Protein AF-A0A3B0SJG3-F1 (afdb_monomer)

Radius of gyration: 13.06 Å; Cα contacts (8 Å, |Δi|>4): 88; chains: 1; bounding box: 34×19×35 Å

Mean predicted aligned error: 3.16 Å

Solvent-accessible surface area (backbone atoms only — not comparable to full-atom values): 3115 Å² tota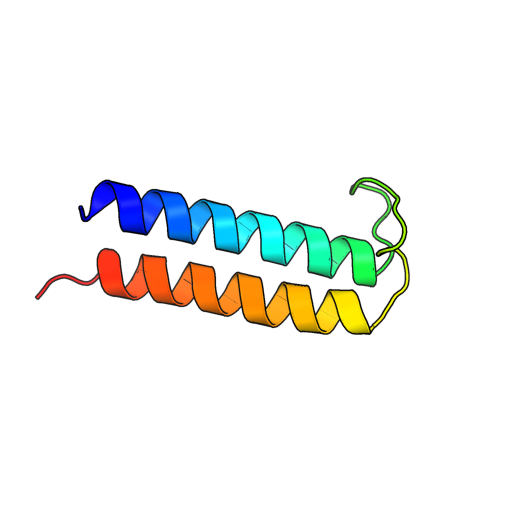l; per-residue (Å²): 111,60,66,59,44,34,53,52,12,50,51,35,24,54,51,10,48,53,34,25,40,18,10,71,51,43,90,91,49,80,85,56,96,43,45,66,27,70,68,29,30,53,53,8,50,54,36,19,52,51,9,48,49,40,26,51,57,55,67,57,65,133

Sequence (62 aa):
MRALKIAGGAILTMMGIVWTLQGFGASYVPTSFMTNAIEWILIGLITAAAGVTLVARSARKP

Organism: NCBI:txid652676

Foldseek 3Di:
DLVVLLVVLVVLLVQLVLQLCQCDQPPPHDHDPSHVHVVSNVSSVVSNVSSVVSNVVSVDDD

Secondary structure (DSSP, 8-state):
-HHHHHHHHHHHHHHHHHHHHHHTT-TTS--STTTT-HHHHHHHHHHHHHHHHHHHHHH---

pLDDT: mean 94.61, std 7.4, range [55.31, 98.56]

Structure (mmCIF, N/CA/C/O backbone):
data_AF-A0A3B0SJG3-F1
#
_entry.id   AF-A0A3B0SJG3-F1
#
loop_
_atom_site.group_PDB
_atom_site.id
_atom_site.type_symbol
_atom_site.label_atom_id
_atom_site.label_alt_id
_atom_site.label_comp_id
_atom_site.label_asym_id
_atom_site.label_entity_id
_atom_site.label_seq_id
_atom_site.pdbx_PDB_ins_code
_atom_site.Cartn_x
_atom_site.Cartn_y
_atom_site.Cartn_z
_atom_site.occupancy
_atom_site.B_iso_or_equiv
_atom_site.auth_seq_id
_atom_site.auth_comp_id
_atom_site.auth_asym_id
_atom_site.auth_atom_id
_atom_site.pdbx_PDB_model_num
ATOM 1 N N . MET A 1 1 ? -4.397 1.850 22.540 1.00 81.94 1 MET A N 1
ATOM 2 C CA . MET A 1 1 ? -4.318 0.643 21.676 1.00 81.94 1 MET A CA 1
ATOM 3 C C . MET A 1 1 ? -5.097 0.773 20.362 1.00 81.94 1 MET A C 1
ATOM 5 O O . MET A 1 1 ? -4.485 0.606 19.318 1.00 81.94 1 MET A O 1
ATOM 9 N N . ARG A 1 2 ? -6.411 1.072 20.358 1.00 87.50 2 ARG A N 1
ATOM 10 C CA . ARG A 1 2 ? -7.213 1.151 19.110 1.00 87.50 2 ARG A CA 1
ATOM 11 C C . ARG A 1 2 ? -6.703 2.204 18.118 1.00 87.50 2 ARG A C 1
ATOM 13 O O . ARG A 1 2 ? -6.4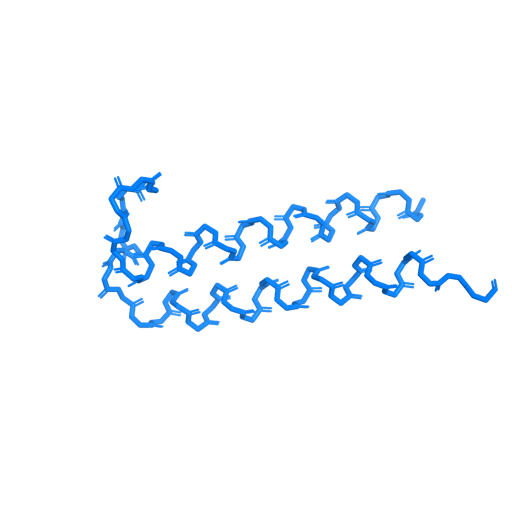58 1.865 16.970 1.00 87.50 2 ARG A O 1
ATOM 20 N N . ALA A 1 3 ? -6.498 3.440 18.577 1.00 90.69 3 ALA A N 1
ATOM 21 C CA . ALA A 1 3 ? -5.986 4.526 17.735 1.00 90.69 3 ALA A CA 1
ATOM 22 C C . ALA A 1 3 ? -4.625 4.181 17.108 1.00 90.69 3 ALA A C 1
ATOM 24 O O . ALA A 1 3 ? -4.435 4.388 15.918 1.00 90.69 3 ALA A O 1
ATOM 25 N N . LEU A 1 4 ? -3.728 3.554 17.877 1.00 93.38 4 LEU A N 1
ATOM 26 C CA . LEU A 1 4 ? -2.429 3.096 17.382 1.00 93.38 4 LEU A CA 1
ATOM 27 C C . LEU A 1 4 ? -2.563 2.033 16.279 1.00 93.38 4 LEU A C 1
ATOM 29 O O . LEU A 1 4 ? -1.870 2.117 15.273 1.00 93.38 4 LEU A O 1
ATOM 33 N N . LYS A 1 5 ? -3.477 1.063 16.428 1.00 92.69 5 LYS A N 1
ATOM 34 C CA . LYS A 1 5 ? -3.736 0.051 15.387 1.00 92.69 5 LYS A CA 1
ATOM 35 C C . LYS A 1 5 ? -4.318 0.667 14.116 1.00 92.69 5 LYS A C 1
ATOM 37 O O . LYS A 1 5 ? -3.941 0.264 13.022 1.00 92.69 5 LYS A O 1
ATOM 42 N N . ILE A 1 6 ? -5.212 1.646 14.259 1.00 94.38 6 ILE A N 1
ATOM 43 C CA . ILE A 1 6 ? -5.783 2.376 13.122 1.00 94.38 6 ILE A CA 1
ATOM 44 C C . ILE A 1 6 ? -4.692 3.185 12.414 1.00 94.38 6 ILE A C 1
ATOM 46 O O . ILE A 1 6 ? -4.548 3.060 11.204 1.00 94.38 6 ILE A O 1
ATOM 50 N N . ALA A 1 7 ? -3.888 3.951 13.158 1.00 96.38 7 ALA A N 1
ATOM 51 C CA . ALA A 1 7 ? -2.790 4.734 12.598 1.00 96.38 7 ALA A CA 1
ATOM 52 C C . ALA A 1 7 ? -1.755 3.837 11.899 1.00 96.38 7 ALA A C 1
ATOM 54 O O . ALA A 1 7 ? -1.415 4.074 10.745 1.00 96.38 7 ALA A O 1
ATOM 55 N N . GLY A 1 8 ? -1.318 2.759 12.556 1.00 97.06 8 GLY A N 1
ATOM 56 C CA . GLY A 1 8 ? -0.392 1.790 11.968 1.00 97.06 8 GLY A CA 1
ATOM 57 C C . GLY A 1 8 ? -0.955 1.116 10.714 1.00 97.06 8 GLY A C 1
ATOM 58 O O . GLY A 1 8 ? -0.252 0.992 9.716 1.00 97.06 8 GLY A O 1
ATOM 59 N N . GLY A 1 9 ? -2.237 0.739 10.721 1.00 96.94 9 GLY A N 1
ATOM 60 C CA . GLY A 1 9 ? -2.903 0.167 9.550 1.00 96.94 9 GLY A CA 1
ATOM 61 C C . GLY A 1 9 ? -3.044 1.160 8.392 1.00 96.94 9 GLY A C 1
ATOM 62 O O . GLY A 1 9 ? -2.843 0.783 7.239 1.00 96.94 9 GLY A O 1
ATOM 63 N N . ALA A 1 10 ? -3.324 2.432 8.681 1.00 97.69 10 ALA A N 1
ATOM 64 C CA . ALA A 1 10 ? -3.367 3.486 7.672 1.00 97.69 10 ALA A CA 1
ATOM 65 C C . ALA A 1 10 ? -1.985 3.705 7.039 1.00 97.69 10 ALA A C 1
ATOM 67 O O . ALA A 1 10 ? -1.877 3.732 5.816 1.00 97.69 10 ALA A O 1
ATOM 68 N N . ILE A 1 11 ? -0.923 3.765 7.851 1.00 98.19 11 ILE A N 1
ATOM 69 C CA . ILE A 1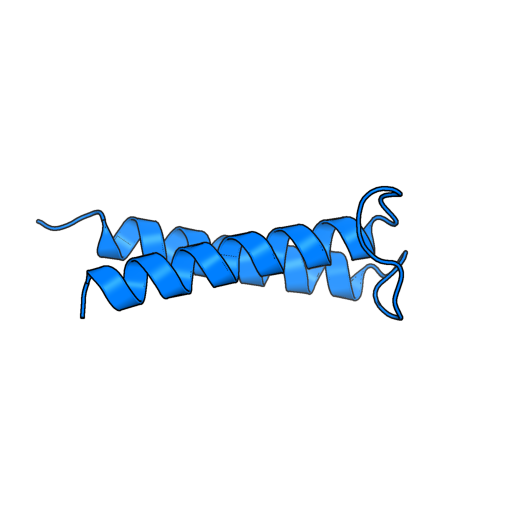 11 ? 0.457 3.886 7.358 1.00 98.19 11 ILE A CA 1
ATOM 70 C C . ILE A 1 11 ? 0.820 2.683 6.478 1.00 98.19 11 ILE A C 1
ATOM 72 O O . ILE A 1 11 ? 1.283 2.876 5.358 1.00 98.19 11 ILE A O 1
ATOM 76 N N . LEU A 1 12 ? 0.558 1.453 6.934 1.00 98.12 12 LEU A N 1
ATOM 77 C CA . LEU A 1 12 ? 0.794 0.237 6.142 1.00 98.12 12 LEU A CA 1
ATOM 78 C C . LEU A 1 12 ? 0.055 0.270 4.801 1.00 98.12 12 LEU A C 1
ATOM 80 O O . LEU A 1 12 ? 0.627 -0.081 3.773 1.00 98.12 12 LEU A O 1
ATOM 84 N N . THR A 1 13 ? -1.196 0.735 4.810 1.00 98.50 13 THR A N 1
ATOM 85 C CA . THR A 1 13 ? -2.003 0.870 3.593 1.00 98.50 13 THR A CA 1
ATOM 86 C C . THR A 1 13 ? -1.344 1.826 2.604 1.00 98.50 13 THR A C 1
ATOM 88 O O . THR A 1 13 ? -1.134 1.469 1.448 1.00 98.50 13 THR A O 1
ATOM 91 N N . MET A 1 14 ? -0.959 3.015 3.072 1.00 98.12 14 MET A N 1
ATOM 92 C CA . MET A 1 14 ? -0.314 4.033 2.241 1.00 98.12 14 MET A CA 1
ATOM 93 C C . MET A 1 14 ? 1.035 3.555 1.695 1.00 98.12 14 MET A C 1
ATOM 95 O O . MET A 1 14 ? 1.309 3.728 0.511 1.00 98.12 14 MET A O 1
ATOM 99 N N . MET A 1 15 ? 1.853 2.901 2.523 1.00 98.00 15 MET A N 1
ATOM 100 C CA . MET A 1 15 ? 3.143 2.352 2.095 1.00 98.00 15 MET A CA 1
ATOM 101 C C . MET A 1 15 ? 2.974 1.252 1.044 1.00 98.00 15 MET A C 1
ATOM 103 O O . MET A 1 15 ? 3.665 1.266 0.029 1.00 98.00 15 MET A O 1
ATOM 107 N N . GLY A 1 16 ? 2.015 0.341 1.238 1.00 98.19 16 GLY A N 1
ATOM 108 C CA . GLY A 1 16 ? 1.709 -0.702 0.260 1.00 98.19 16 GLY A CA 1
ATOM 109 C C . GLY A 1 16 ? 1.247 -0.134 -1.086 1.00 98.19 16 GLY A C 1
ATOM 110 O O . GLY A 1 16 ? 1.684 -0.603 -2.137 1.00 98.19 16 GLY A O 1
ATOM 111 N N . ILE A 1 17 ? 0.433 0.927 -1.069 1.00 98.25 17 ILE A N 1
ATOM 112 C CA . ILE A 1 17 ? 0.034 1.654 -2.285 1.00 98.25 17 ILE A CA 1
ATOM 113 C C . ILE A 1 17 ? 1.264 2.253 -2.975 1.00 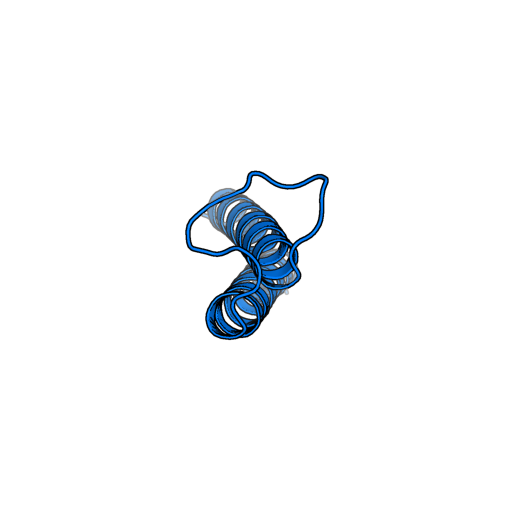98.25 17 ILE A C 1
ATOM 115 O O . ILE A 1 17 ? 1.454 2.038 -4.169 1.00 98.25 17 ILE A O 1
ATOM 119 N N . VAL A 1 18 ? 2.129 2.951 -2.234 1.00 98.00 18 VAL A N 1
ATOM 120 C CA . VAL A 1 18 ? 3.347 3.566 -2.784 1.00 98.00 18 VAL A CA 1
ATOM 121 C C . VAL A 1 18 ? 4.264 2.526 -3.433 1.00 98.00 18 VAL A C 1
ATOM 123 O O . VAL A 1 18 ? 4.765 2.761 -4.529 1.00 98.00 18 VAL A O 1
ATOM 126 N N . TRP A 1 19 ? 4.462 1.367 -2.805 1.00 98.06 19 TRP A N 1
ATOM 127 C CA . TRP A 1 19 ? 5.273 0.286 -3.374 1.00 98.06 19 TRP A CA 1
ATOM 128 C C . TRP A 1 19 ? 4.635 -0.349 -4.606 1.00 98.06 19 TRP A C 1
ATOM 130 O O . TRP A 1 19 ? 5.331 -0.606 -5.584 1.00 98.06 19 TRP A O 1
ATOM 140 N N . THR A 1 20 ? 3.312 -0.525 -4.598 1.00 98.44 20 THR A N 1
ATOM 141 C CA . THR A 1 20 ? 2.573 -1.026 -5.765 1.00 98.44 20 THR A CA 1
ATOM 142 C C . THR A 1 20 ? 2.758 -0.090 -6.958 1.00 98.44 20 THR A C 1
ATOM 144 O O . THR A 1 20 ? 3.079 -0.529 -8.060 1.00 98.44 20 THR A O 1
ATOM 147 N N . LEU A 1 21 ? 2.603 1.215 -6.727 1.00 97.88 21 LEU A N 1
ATOM 148 C CA . LEU A 1 21 ? 2.770 2.247 -7.747 1.00 97.88 21 LEU A CA 1
ATOM 149 C C . LEU A 1 21 ? 4.210 2.331 -8.264 1.00 97.88 21 LEU A C 1
ATOM 151 O O . LEU A 1 21 ? 4.407 2.496 -9.466 1.00 97.88 21 LEU A O 1
ATOM 155 N N . GLN A 1 22 ? 5.208 2.175 -7.387 1.00 97.75 22 GLN A N 1
ATOM 156 C CA . GLN A 1 22 ? 6.608 2.070 -7.808 1.00 97.75 22 GLN A CA 1
ATOM 157 C C . GLN A 1 22 ? 6.819 0.834 -8.684 1.00 97.75 22 GLN A C 1
ATOM 159 O O . GLN A 1 22 ? 7.380 0.957 -9.768 1.00 97.75 22 GLN A O 1
ATOM 164 N N . GLY A 1 23 ? 6.287 -0.325 -8.288 1.00 97.62 23 GLY A N 1
ATOM 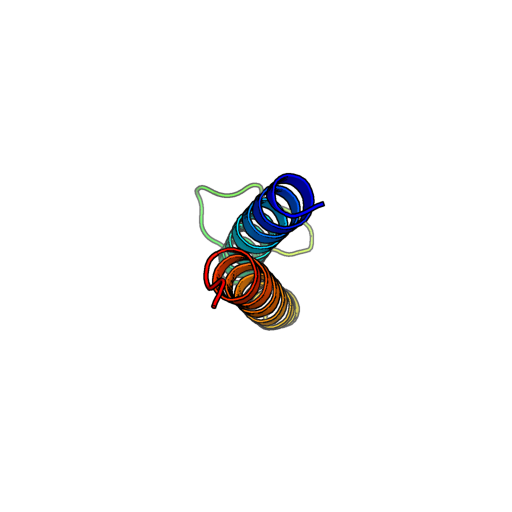165 C CA . GLY A 1 23 ? 6.352 -1.552 -9.082 1.00 97.62 23 GLY A CA 1
ATOM 166 C C . GLY A 1 23 ? 5.786 -1.390 -10.498 1.00 97.62 23 GLY A C 1
ATOM 167 O O . GLY A 1 23 ? 6.365 -1.908 -11.448 1.00 97.62 23 GLY A O 1
ATOM 168 N N . PHE A 1 24 ? 4.724 -0.594 -10.664 1.00 98.00 24 PHE A N 1
ATOM 169 C CA . PHE A 1 24 ? 4.167 -0.230 -11.977 1.00 98.00 24 PHE A CA 1
ATOM 170 C C . PHE A 1 24 ? 4.938 0.863 -12.735 1.00 98.00 24 PHE A C 1
ATOM 172 O O . PHE A 1 24 ? 4.595 1.160 -13.877 1.00 98.00 24 PHE A O 1
ATOM 179 N N . GLY A 1 25 ? 5.936 1.496 -12.119 1.00 95.88 25 GLY A N 1
ATOM 180 C CA . GLY A 1 25 ? 6.695 2.580 -12.740 1.00 95.88 25 GLY A CA 1
ATOM 181 C C . GLY A 1 25 ? 5.932 3.902 -12.832 1.00 95.88 25 GLY A C 1
ATOM 182 O O . GLY A 1 25 ? 6.165 4.682 -13.753 1.00 95.88 25 GLY A O 1
ATOM 183 N N . ALA A 1 26 ? 5.002 4.171 -11.909 1.00 96.44 26 ALA A N 1
ATOM 184 C CA . ALA A 1 26 ? 4.232 5.411 -11.923 1.00 96.44 26 ALA A CA 1
ATOM 185 C C . ALA A 1 26 ? 5.141 6.650 -11.771 1.00 96.44 26 ALA A C 1
ATOM 187 O O . ALA A 1 26 ? 5.964 6.733 -10.864 1.00 96.44 26 ALA A O 1
ATOM 188 N N . SER A 1 27 ? 4.961 7.651 -12.637 1.00 93.75 27 SER A N 1
ATOM 189 C CA . SER A 1 27 ? 5.838 8.833 -12.727 1.00 93.75 27 SER A CA 1
ATOM 190 C C . SER A 1 27 ? 5.734 9.814 -11.552 1.00 93.75 27 SER A C 1
ATOM 192 O O . SER A 1 27 ? 6.575 10.696 -11.410 1.00 93.75 27 SER A O 1
ATOM 194 N N . TYR A 1 28 ? 4.700 9.682 -10.722 1.00 92.44 28 TYR A N 1
ATOM 195 C CA . TYR A 1 28 ? 4.408 10.566 -9.590 1.00 92.44 28 TYR A CA 1
ATOM 196 C C . TYR A 1 28 ? 4.798 9.970 -8.228 1.00 92.44 28 TYR A C 1
ATOM 198 O O . TYR A 1 28 ? 4.507 10.570 -7.193 1.00 92.44 28 TYR A O 1
ATOM 206 N N . VAL A 1 29 ? 5.448 8.801 -8.204 1.00 94.38 29 VAL A N 1
ATOM 207 C CA . VAL A 1 29 ? 6.060 8.231 -6.993 1.00 94.38 29 VAL A CA 1
ATOM 208 C C . VAL A 1 29 ? 7.585 8.231 -7.118 1.00 94.38 29 VAL A C 1
ATOM 210 O O . VAL A 1 29 ? 8.100 8.189 -8.235 1.00 94.38 29 VAL A O 1
ATOM 213 N N . PRO A 1 30 ? 8.331 8.296 -5.997 1.00 91.44 30 PRO A N 1
ATOM 214 C CA . PRO A 1 30 ? 9.787 8.311 -6.039 1.00 91.44 30 PRO A CA 1
ATOM 215 C C . PRO A 1 30 ? 10.354 7.100 -6.778 1.00 91.44 30 PRO A C 1
ATOM 217 O O . PRO A 1 30 ? 9.972 5.963 -6.500 1.00 91.44 30 PRO A O 1
ATOM 220 N N . THR A 1 31 ? 11.299 7.345 -7.679 1.00 92.94 31 THR A N 1
ATOM 221 C CA . THR A 1 31 ? 12.025 6.290 -8.381 1.00 92.94 31 THR A CA 1
ATOM 222 C C . THR A 1 31 ? 13.031 5.638 -7.439 1.00 92.94 31 THR A C 1
ATOM 224 O O . THR A 1 31 ? 13.797 6.313 -6.751 1.00 92.94 31 THR A O 1
ATOM 227 N N . SER A 1 32 ? 13.048 4.311 -7.412 1.00 92.81 32 SER A N 1
ATOM 228 C CA . SER A 1 32 ? 13.996 3.520 -6.624 1.00 92.81 32 SER A CA 1
ATOM 229 C C . SER A 1 32 ? 14.278 2.169 -7.294 1.00 92.81 32 SER A C 1
ATOM 231 O O . SER A 1 32 ? 13.802 1.903 -8.400 1.00 92.81 32 SER A O 1
ATOM 233 N N . PHE A 1 33 ? 15.000 1.280 -6.607 1.00 94.31 33 PHE A N 1
ATOM 234 C CA . PHE A 1 33 ? 15.193 -0.118 -7.017 1.00 94.31 33 PHE A CA 1
ATOM 235 C C . PHE A 1 33 ? 13.881 -0.926 -7.115 1.00 94.31 33 PHE A C 1
ATOM 237 O O . PHE A 1 33 ? 13.886 -2.049 -7.606 1.00 94.31 33 PHE A O 1
ATOM 244 N N . MET A 1 34 ? 12.764 -0.362 -6.649 1.00 96.56 34 MET A N 1
ATOM 245 C CA . MET A 1 34 ? 11.428 -0.954 -6.731 1.00 96.56 34 MET A CA 1
ATOM 246 C C . MET A 1 34 ? 10.728 -0.688 -8.075 1.00 96.56 34 MET A C 1
ATOM 248 O O . MET A 1 34 ? 9.652 -1.224 -8.325 1.00 96.56 34 MET A O 1
ATOM 252 N N . THR A 1 35 ? 11.293 0.181 -8.917 1.00 97.50 35 THR A N 1
ATOM 253 C CA . THR A 1 35 ? 10.616 0.698 -10.114 1.00 97.50 35 THR A CA 1
ATOM 254 C C . THR A 1 35 ? 10.560 -0.344 -11.228 1.00 97.50 35 THR A C 1
ATOM 256 O O . THR A 1 35 ? 11.594 -0.913 -11.563 1.00 97.50 35 THR A O 1
ATOM 259 N N . ASN A 1 36 ? 9.391 -0.542 -11.851 1.00 96.81 36 ASN A N 1
ATOM 260 C CA . ASN A 1 36 ? 9.176 -1.536 -12.922 1.00 96.81 36 ASN A CA 1
ATOM 261 C C . ASN A 1 36 ? 9.498 -2.986 -12.501 1.00 96.81 36 ASN A C 1
ATOM 263 O O . ASN A 1 36 ? 9.942 -3.792 -13.317 1.00 96.81 36 ASN A O 1
ATOM 267 N N . ALA A 1 37 ? 9.281 -3.315 -11.226 1.00 97.50 37 ALA A N 1
ATOM 268 C CA . ALA A 1 37 ? 9.557 -4.626 -10.651 1.00 97.50 37 ALA A CA 1
ATOM 269 C C . ALA A 1 37 ? 8.262 -5.278 -10.138 1.00 97.50 37 ALA A C 1
ATOM 271 O O . ALA A 1 37 ? 7.573 -4.740 -9.263 1.00 97.50 37 ALA A O 1
ATOM 272 N N . ILE A 1 38 ? 7.926 -6.455 -10.677 1.00 97.62 38 ILE A N 1
ATOM 273 C CA . ILE A 1 38 ? 6.679 -7.172 -10.359 1.00 97.62 38 ILE A CA 1
ATOM 274 C C . ILE A 1 38 ? 6.625 -7.623 -8.896 1.00 97.62 38 ILE A C 1
ATOM 276 O O . ILE A 1 38 ? 5.556 -7.659 -8.285 1.00 97.62 38 ILE A O 1
ATOM 280 N N . GLU A 1 39 ? 7.783 -7.898 -8.301 1.00 98.00 39 GLU A N 1
ATOM 281 C CA . GLU A 1 39 ? 7.939 -8.254 -6.897 1.00 98.00 39 GLU A CA 1
ATOM 282 C C . GLU A 1 39 ? 7.347 -7.165 -5.995 1.00 98.00 39 GLU A C 1
ATOM 284 O O . GLU A 1 39 ? 6.622 -7.462 -5.045 1.00 98.00 39 GLU A O 1
ATOM 289 N N . TRP A 1 40 ? 7.579 -5.895 -6.336 1.00 98.12 40 TRP A N 1
ATOM 290 C CA . TRP A 1 40 ? 7.102 -4.750 -5.562 1.00 98.12 40 TRP A CA 1
ATOM 291 C C . TRP A 1 40 ? 5.614 -4.464 -5.757 1.00 98.12 40 TRP A C 1
ATOM 293 O O . TRP A 1 40 ? 4.967 -3.992 -4.821 1.00 98.12 40 TRP A O 1
ATOM 303 N N . ILE A 1 41 ? 5.040 -4.849 -6.903 1.00 98.31 41 ILE A N 1
ATOM 304 C CA . ILE A 1 41 ? 3.582 -4.875 -7.094 1.00 98.31 41 ILE A CA 1
ATOM 305 C C . ILE A 1 41 ? 2.954 -5.853 -6.094 1.00 98.31 41 ILE A C 1
ATOM 307 O O . ILE A 1 41 ? 2.034 -5.488 -5.362 1.00 98.31 41 ILE A O 1
ATOM 311 N N . LEU A 1 42 ? 3.470 -7.083 -6.014 1.00 98.50 42 LEU A N 1
ATOM 312 C CA . LEU A 1 42 ? 2.917 -8.118 -5.134 1.00 98.50 42 LEU A CA 1
ATOM 313 C C . LEU A 1 42 ? 3.106 -7.781 -3.649 1.00 98.50 42 LEU A C 1
ATOM 315 O O . LEU A 1 42 ? 2.149 -7.843 -2.874 1.00 98.50 42 LEU A O 1
ATOM 319 N N . ILE A 1 43 ? 4.317 -7.377 -3.253 1.00 98.25 43 ILE A N 1
ATOM 320 C CA . ILE A 1 43 ? 4.622 -6.967 -1.874 1.00 98.25 43 ILE A CA 1
ATOM 321 C C . ILE A 1 43 ? 3.752 -5.771 -1.473 1.00 98.25 43 ILE A C 1
ATOM 323 O O . ILE A 1 43 ? 3.176 -5.760 -0.380 1.00 98.25 43 ILE A O 1
ATOM 327 N N . GLY A 1 44 ? 3.621 -4.782 -2.359 1.00 98.12 44 GLY A N 1
ATOM 328 C CA . GLY A 1 44 ? 2.795 -3.602 -2.144 1.00 98.12 44 GLY A CA 1
ATOM 329 C C . GLY A 1 44 ? 1.322 -3.947 -1.929 1.00 98.12 44 GLY A C 1
ATOM 330 O O . GLY A 1 44 ? 0.742 -3.529 -0.925 1.00 98.12 44 GLY A O 1
ATOM 331 N N . LEU A 1 45 ? 0.735 -4.773 -2.801 1.00 98.50 45 LEU A N 1
ATOM 332 C CA . LEU A 1 45 ? -0.667 -5.195 -2.702 1.00 98.50 45 LEU A CA 1
ATOM 333 C C . LEU A 1 45 ? -0.954 -5.962 -1.407 1.00 98.50 45 LEU A C 1
ATOM 335 O O . LEU A 1 45 ? -1.940 -5.670 -0.726 1.00 98.50 45 LEU A O 1
ATOM 339 N N . ILE A 1 46 ? -0.084 -6.904 -1.030 1.00 98.56 46 ILE A N 1
ATOM 340 C CA . ILE A 1 46 ? -0.230 -7.672 0.216 1.00 98.56 46 ILE A CA 1
ATOM 341 C C . ILE A 1 46 ? -0.134 -6.741 1.430 1.00 98.56 46 ILE A C 1
ATOM 343 O O . ILE A 1 46 ? -0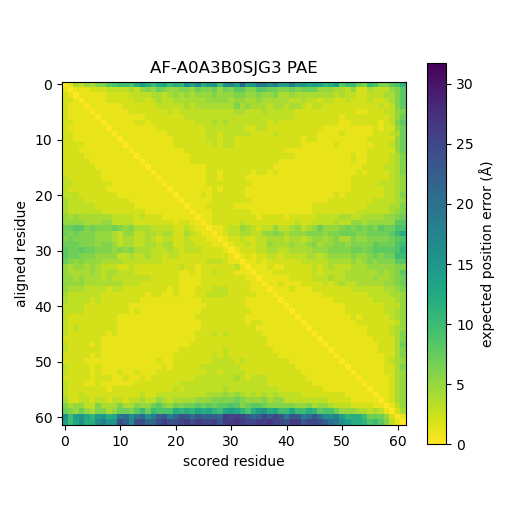.959 -6.819 2.344 1.00 98.56 46 ILE A O 1
ATOM 347 N N . THR A 1 47 ? 0.835 -5.823 1.427 1.00 98.50 47 THR A N 1
ATOM 348 C CA . THR A 1 47 ? 1.031 -4.851 2.512 1.00 98.50 47 THR A CA 1
ATOM 349 C C . THR A 1 47 ? -0.175 -3.921 2.641 1.00 98.50 47 THR A C 1
ATOM 351 O O . THR A 1 47 ? -0.674 -3.699 3.748 1.00 98.50 47 THR A O 1
ATOM 354 N N . ALA A 1 48 ? -0.702 -3.435 1.513 1.00 98.50 48 ALA A N 1
ATOM 355 C CA . ALA A 1 48 ? -1.882 -2.585 1.487 1.00 98.50 48 ALA A CA 1
ATOM 356 C C . ALA A 1 48 ? -3.118 -3.320 2.028 1.00 98.50 48 ALA A C 1
ATOM 358 O O . ALA A 1 48 ? -3.817 -2.801 2.900 1.00 98.50 48 ALA A O 1
ATOM 359 N N . ALA A 1 49 ? -3.348 -4.559 1.586 1.00 98.44 49 ALA A N 1
ATOM 360 C CA . ALA A 1 49 ? -4.451 -5.391 2.059 1.00 98.44 49 ALA A CA 1
ATOM 361 C C . ALA A 1 49 ? -4.355 -5.695 3.566 1.00 98.44 49 ALA A C 1
ATOM 363 O O . ALA A 1 49 ? -5.367 -5.658 4.277 1.00 98.44 49 ALA A O 1
ATOM 364 N N . ALA A 1 50 ? -3.148 -5.949 4.081 1.00 98.06 50 ALA A N 1
ATOM 365 C CA . ALA A 1 50 ? -2.911 -6.146 5.508 1.00 98.06 50 ALA A CA 1
ATOM 366 C C . ALA A 1 50 ? -3.235 -4.878 6.317 1.00 98.06 50 ALA A C 1
ATOM 368 O O . ALA A 1 50 ? -3.931 -4.957 7.335 1.00 98.06 50 ALA A O 1
ATOM 369 N N . GLY A 1 51 ? -2.803 -3.707 5.836 1.00 97.88 51 GLY A N 1
ATOM 370 C CA . GLY A 1 51 ? -3.126 -2.409 6.429 1.00 97.88 51 GLY A CA 1
ATOM 371 C C . GLY A 1 51 ? -4.634 -2.151 6.486 1.00 97.88 51 GLY A C 1
ATOM 372 O O . GLY A 1 51 ? -5.174 -1.889 7.565 1.00 97.88 51 GLY A O 1
ATOM 373 N N . VAL A 1 52 ? -5.336 -2.331 5.361 1.00 97.94 52 VAL A N 1
ATOM 374 C CA . VAL A 1 52 ? -6.799 -2.190 5.273 1.00 97.94 52 VAL A CA 1
ATOM 375 C C . VAL A 1 52 ? -7.495 -3.147 6.236 1.00 97.94 52 VAL A C 1
ATOM 377 O O . VAL A 1 52 ? -8.403 -2.743 6.962 1.00 97.94 52 VAL A O 1
ATOM 380 N N . THR A 1 53 ? -7.048 -4.402 6.305 1.00 96.75 53 THR A N 1
ATOM 381 C CA . THR A 1 53 ? -7.613 -5.409 7.215 1.00 96.75 53 THR A CA 1
ATOM 382 C C . THR A 1 53 ? -7.438 -5.001 8.677 1.00 96.75 53 THR A C 1
ATOM 384 O O . THR A 1 53 ? -8.372 -5.133 9.474 1.00 96.75 53 THR A O 1
ATOM 387 N N . LEU A 1 54 ? -6.268 -4.472 9.041 1.00 95.44 54 LEU A N 1
ATOM 388 C CA . LEU A 1 54 ? -5.991 -3.999 10.394 1.00 95.44 54 LEU A CA 1
ATOM 389 C C . LEU A 1 54 ? -6.876 -2.803 10.766 1.00 95.44 54 LEU A C 1
ATOM 391 O O . LEU A 1 54 ? -7.447 -2.793 11.862 1.00 95.44 54 LEU A O 1
ATOM 395 N N . VAL A 1 55 ? -7.035 -1.832 9.859 1.00 95.81 55 VAL A N 1
ATOM 396 C CA . VAL A 1 55 ? -7.935 -0.685 10.054 1.00 95.81 55 VAL A CA 1
ATOM 397 C C . VAL A 1 55 ? -9.376 -1.161 10.183 1.00 95.81 55 VAL A C 1
ATOM 399 O O . VAL A 1 55 ? -10.028 -0.836 11.171 1.00 95.81 55 VAL A O 1
ATOM 402 N N . ALA A 1 56 ? -9.861 -1.980 9.248 1.00 95.25 56 ALA A N 1
ATOM 403 C CA . ALA A 1 56 ? -11.237 -2.462 9.225 1.00 95.25 56 ALA A CA 1
ATOM 404 C C . ALA A 1 56 ? -11.594 -3.235 10.500 1.00 95.25 56 ALA A C 1
ATOM 406 O O . ALA A 1 56 ? -12.621 -2.956 11.114 1.00 95.25 56 ALA A O 1
ATOM 407 N N . ARG A 1 57 ? -10.730 -4.153 10.953 1.00 94.56 57 ARG A N 1
ATOM 408 C CA . ARG A 1 57 ? -10.938 -4.906 12.203 1.00 94.56 57 ARG A CA 1
ATOM 409 C C . ARG A 1 57 ? -10.844 -4.028 13.449 1.00 94.56 57 ARG A C 1
ATOM 411 O O . ARG A 1 57 ? -11.535 -4.281 14.423 1.00 94.56 57 ARG A O 1
ATOM 418 N N . SER A 1 58 ? -9.998 -3.000 13.437 1.00 91.00 58 SER A N 1
ATOM 419 C CA . SER A 1 58 ? -9.864 -2.079 14.576 1.00 91.00 58 SER A CA 1
ATOM 420 C C . SER A 1 58 ? -10.993 -1.044 14.632 1.00 91.00 58 SER A C 1
ATOM 422 O O . SER A 1 58 ? -11.337 -0.549 15.711 1.00 91.00 58 SER A O 1
ATOM 424 N N . ALA A 1 59 ? -11.561 -0.694 13.478 1.00 88.06 59 ALA A N 1
ATOM 425 C CA . ALA A 1 59 ? -12.691 0.21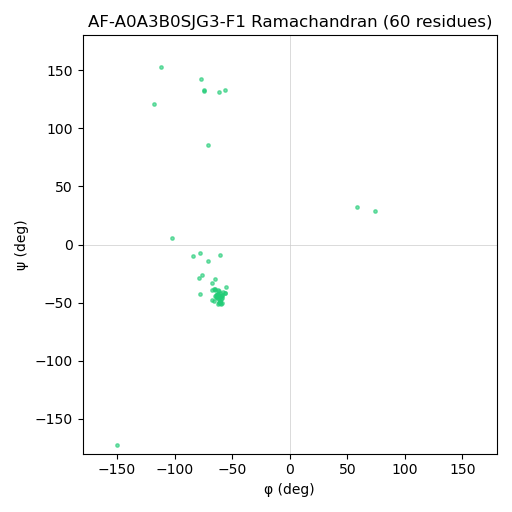4 13.344 1.00 88.06 59 ALA A CA 1
ATOM 426 C C . ALA A 1 59 ? -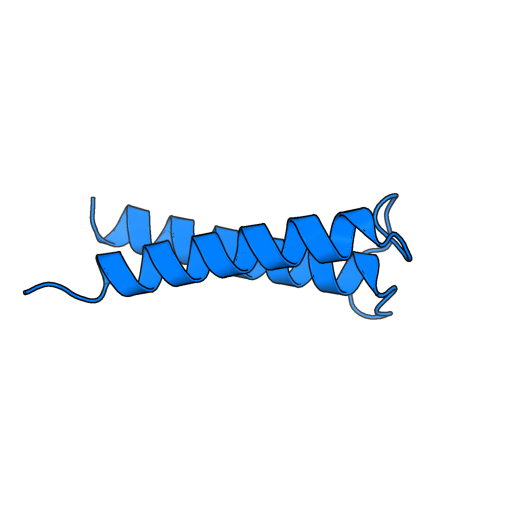14.007 -0.489 13.691 1.00 88.06 59 ALA A C 1
ATOM 428 O O . ALA A 1 59 ? -14.792 0.076 14.453 1.00 88.06 59 ALA A O 1
ATOM 429 N N . ARG A 1 60 ? -14.191 -1.729 13.220 1.00 82.56 60 ARG A N 1
ATOM 430 C CA . ARG A 1 60 ? -15.296 -2.623 13.585 1.00 82.56 60 ARG A CA 1
ATOM 431 C C . ARG A 1 60 ? -15.114 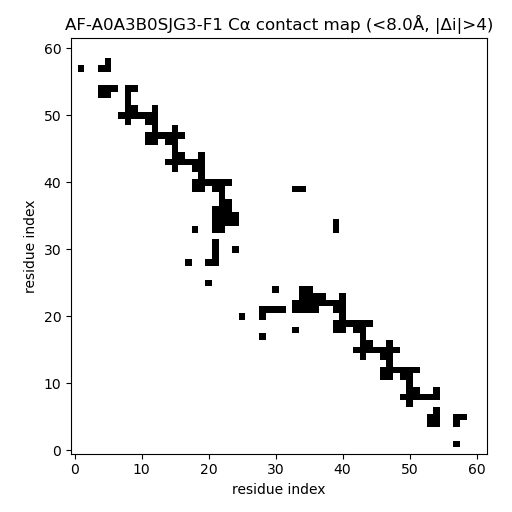-3.102 15.028 1.00 82.56 60 ARG A C 1
ATOM 433 O O . ARG A 1 60 ? -14.517 -4.139 15.284 1.00 82.56 60 ARG A O 1
ATOM 440 N N . LYS A 1 61 ? -15.593 -2.315 15.986 1.00 63.50 61 LYS A N 1
ATOM 441 C CA . LYS A 1 61 ? -15.932 -2.833 17.316 1.00 63.50 61 LYS A CA 1
ATOM 442 C C . LYS A 1 61 ? -17.286 -3.565 17.215 1.00 63.50 61 LYS A C 1
ATOM 444 O O . LYS A 1 61 ? -18.128 -3.060 16.472 1.00 63.50 61 LYS A O 1
ATOM 449 N N . PRO A 1 62 ? -17.517 -4.695 17.909 1.00 55.31 62 PRO A N 1
ATOM 450 C CA . PRO A 1 62 ? -18.847 -4.957 18.450 1.00 55.31 62 PRO A CA 1
ATOM 451 C C . PRO A 1 62 ? -19.223 -3.874 19.472 1.00 55.31 62 PRO A C 1
ATOM 453 O O . PRO A 1 62 ? -18.304 -3.361 20.163 1.00 55.31 62 PRO A O 1
#

Nearest PDB structures (foldseek):
  7a0g-assembly1_FFF  TM=9.015E-01  e=9.099E-01  Serratia marcescens
  6grj-assembly1_F  TM=4.093E-01  e=9.099E-01  Aeromonas hydrophila
  3ew3-assembly1_A  TM=3.791E-01  e=7.235E+00  Homo sapiens